Protein AF-A0A382N6I1-F1 (afdb_monomer_lite)

InterPro domains:
  IPR000821 Alanine racemase [PTHR30511] (2-61)
  IPR001608 Alanine racemase, N-terminal [PF01168] (2-60)
  IPR020622 Alanine racemase, pyridoxal-phosphate attachment site [PS00395] (22-32)
  IPR029066 PLP-binding barrel [G3DSA:3.20.20.10] (2-60)
  IPR029066 PLP-binding barrel [SSF51419] (2-60)

Radius of gyration: 11.35 Å; chains: 1; bounding box: 22×19×31 Å

Secondary structure (DSSP, 8-state):
-HHHHHHHHHHHHHHTTS---EE-HHHHHHT-HHHHHHHHHHTT---EE-SSHHHHHHTT-

Structure (mmCIF, N/CA/C/O backbone):
data_AF-A0A382N6I1-F1
#
_entry.id   AF-A0A382N6I1-F1
#
loop_
_atom_site.group_PDB
_atom_site.id
_atom_site.type_symbol
_atom_site.label_atom_id
_atom_site.label_alt_id
_atom_site.label_comp_id
_atom_site.label_asym_id
_atom_site.label_entity_id
_atom_site.label_seq_id
_atom_site.pdbx_PDB_ins_code
_atom_site.Cartn_x
_atom_site.Cartn_y
_atom_site.Cartn_z
_atom_site.occupancy
_atom_site.B_iso_or_equiv
_atom_site.auth_seq_id
_atom_site.auth_comp_id
_atom_site.auth_asym_id
_atom_site.auth_atom_id
_atom_site.pdbx_PDB_model_num
ATOM 1 N N . MET A 1 1 ? 14.354 -1.747 4.028 1.00 83.44 1 MET A N 1
ATOM 2 C CA . MET A 1 1 ? 12.951 -2.132 4.327 1.00 83.44 1 MET A CA 1
ATOM 3 C C . MET A 1 1 ? 12.503 -1.900 5.775 1.00 83.44 1 MET A C 1
ATOM 5 O O . MET A 1 1 ? 11.327 -1.621 5.972 1.00 83.44 1 MET A O 1
ATOM 9 N N . ALA A 1 2 ? 13.383 -1.940 6.789 1.00 89.38 2 ALA A N 1
ATOM 10 C CA . ALA A 1 2 ? 12.993 -1.656 8.182 1.00 89.38 2 ALA A CA 1
ATOM 11 C C . ALA A 1 2 ? 12.406 -0.241 8.393 1.00 89.38 2 ALA A C 1
ATOM 13 O O . ALA A 1 2 ? 11.383 -0.099 9.057 1.00 89.38 2 ALA A O 1
ATOM 14 N N . ALA A 1 3 ? 12.994 0.785 7.763 1.00 96.00 3 ALA A N 1
ATOM 15 C CA . ALA A 1 3 ? 12.513 2.167 7.860 1.00 96.00 3 ALA A CA 1
ATOM 16 C C . ALA A 1 3 ? 11.088 2.352 7.304 1.00 96.00 3 ALA A C 1
ATOM 18 O O . ALA A 1 3 ? 10.257 2.978 7.947 1.00 96.00 3 ALA A O 1
ATOM 19 N N . LEU A 1 4 ? 10.769 1.739 6.157 1.00 96.56 4 LEU A N 1
ATOM 20 C CA . LEU A 1 4 ? 9.424 1.779 5.569 1.00 96.56 4 LEU A CA 1
ATOM 21 C C . LEU A 1 4 ? 8.368 1.220 6.535 1.00 96.56 4 LEU A C 1
ATOM 23 O O . LEU A 1 4 ? 7.335 1.847 6.761 1.00 96.56 4 LEU A O 1
ATOM 27 N N . ARG A 1 5 ? 8.655 0.059 7.138 1.00 97.06 5 ARG A N 1
ATOM 28 C CA . ARG A 1 5 ? 7.790 -0.559 8.149 1.00 97.06 5 ARG A CA 1
ATOM 29 C C . ARG A 1 5 ? 7.605 0.360 9.353 1.00 97.06 5 ARG A C 1
ATOM 31 O O . ARG A 1 5 ? 6.473 0.568 9.774 1.00 97.06 5 ARG A O 1
ATOM 38 N N . ALA A 1 6 ? 8.696 0.899 9.896 1.00 97.69 6 ALA A N 1
ATOM 39 C CA . ALA A 1 6 ? 8.647 1.786 11.056 1.00 97.69 6 ALA A CA 1
ATOM 40 C C . ALA A 1 6 ? 7.801 3.036 10.772 1.00 97.69 6 ALA A C 1
ATOM 42 O O . ALA A 1 6 ? 6.897 3.347 11.543 1.00 97.69 6 ALA A O 1
ATOM 43 N N . ASN A 1 7 ? 8.021 3.682 9.625 1.00 97.69 7 ASN A N 1
ATOM 44 C CA . ASN A 1 7 ? 7.265 4.860 9.206 1.00 97.69 7 ASN A CA 1
ATOM 45 C C . ASN A 1 7 ? 5.768 4.553 9.088 1.00 97.69 7 ASN A C 1
ATOM 47 O O . ASN A 1 7 ? 4.946 5.289 9.628 1.00 97.69 7 ASN A O 1
ATOM 51 N N . TYR A 1 8 ? 5.409 3.439 8.443 1.00 97.94 8 TYR A N 1
ATOM 52 C CA . TYR A 1 8 ? 4.009 3.038 8.324 1.00 97.94 8 TYR A CA 1
ATOM 53 C C . TYR A 1 8 ? 3.362 2.768 9.690 1.00 97.94 8 TYR A C 1
ATOM 55 O O . TYR A 1 8 ? 2.251 3.228 9.936 1.00 97.94 8 TYR A O 1
ATOM 63 N N . GLN A 1 9 ? 4.052 2.074 10.603 1.00 97.56 9 GLN A N 1
ATOM 64 C CA . GLN A 1 9 ? 3.520 1.797 11.945 1.00 97.56 9 GLN A CA 1
ATOM 65 C C . GLN A 1 9 ? 3.317 3.071 12.774 1.00 97.56 9 GLN A C 1
ATOM 67 O O . GLN A 1 9 ? 2.328 3.169 13.498 1.00 97.56 9 GLN A O 1
ATOM 72 N N . ILE A 1 10 ? 4.215 4.056 12.654 1.00 98.25 10 ILE A N 1
ATOM 73 C CA . ILE A 1 10 ? 4.069 5.356 13.323 1.00 98.25 10 ILE A CA 1
ATOM 74 C C . ILE A 1 10 ? 2.787 6.047 12.852 1.00 98.25 10 ILE A C 1
ATOM 76 O O . ILE A 1 10 ? 1.969 6.431 13.685 1.00 98.25 10 ILE A O 1
ATOM 80 N N . ILE A 1 11 ? 2.586 6.154 11.535 1.00 97.88 11 ILE A N 1
ATOM 81 C CA . ILE A 1 11 ? 1.404 6.819 10.969 1.00 97.88 11 ILE A CA 1
ATOM 82 C C . ILE A 1 11 ? 0.136 6.045 11.333 1.00 97.88 11 ILE A C 1
ATOM 84 O O . ILE A 1 11 ? -0.816 6.640 11.826 1.00 97.88 11 ILE A O 1
ATOM 88 N N . LYS A 1 12 ? 0.140 4.715 11.168 1.00 97.75 12 LYS A N 1
ATOM 89 C CA . LYS A 1 12 ? -0.993 3.852 11.519 1.00 97.75 12 LYS A CA 1
ATOM 90 C C . LYS A 1 12 ? -1.435 4.069 12.966 1.00 97.75 12 LYS A C 1
ATOM 92 O O . LYS A 1 12 ? -2.615 4.293 13.195 1.00 97.75 12 LYS A O 1
ATOM 97 N N . LYS A 1 13 ? -0.495 4.074 13.916 1.00 97.62 13 LYS A N 1
ATOM 98 C CA . LYS A 1 13 ? -0.785 4.302 15.339 1.00 97.62 13 LYS A CA 1
ATOM 99 C C . LYS A 1 13 ? -1.349 5.700 15.611 1.00 97.62 13 LYS A C 1
ATOM 101 O O . LYS A 1 13 ? -2.173 5.859 16.502 1.00 97.62 13 LYS A O 1
ATOM 106 N N . GLN A 1 14 ? -0.904 6.716 14.873 1.00 98.12 14 GLN A N 1
ATOM 107 C CA . GLN A 1 14 ? -1.386 8.091 15.045 1.00 98.12 14 GLN A CA 1
ATOM 108 C C . GLN A 1 14 ? -2.828 8.286 14.573 1.00 98.12 14 GLN A C 1
ATOM 110 O O . GLN A 1 14 ? -3.515 9.158 15.098 1.00 98.12 14 GLN A O 1
ATOM 115 N N . VAL A 1 15 ? -3.274 7.502 13.589 1.00 97.38 15 VAL A N 1
ATOM 116 C CA . VAL A 1 15 ? -4.613 7.642 13.001 1.00 97.38 15 VAL A CA 1
ATOM 117 C C . VAL A 1 15 ? -5.633 6.652 13.565 1.00 97.38 15 VAL A C 1
ATOM 119 O O . VAL A 1 15 ? -6.792 6.699 13.163 1.00 97.38 15 VAL A O 1
ATOM 122 N N . GLU A 1 16 ? -5.244 5.768 14.492 1.00 94.81 16 GLU A N 1
ATOM 123 C CA . GLU A 1 16 ? -6.167 4.810 15.112 1.00 94.81 16 GLU A CA 1
ATOM 124 C C . GLU A 1 16 ? -7.397 5.514 15.727 1.00 9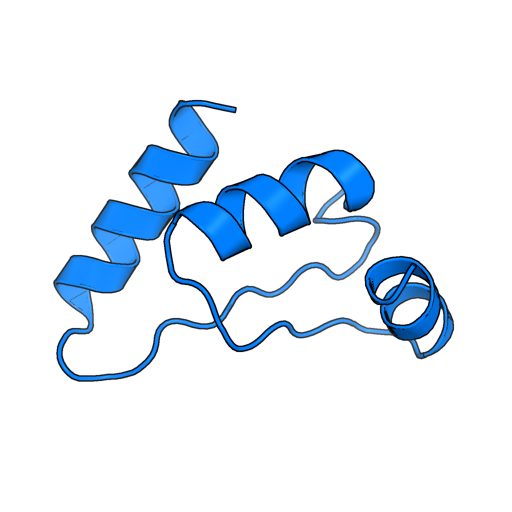4.81 16 GLU A C 1
ATOM 126 O O . GLU A 1 16 ? -7.257 6.552 16.377 1.00 94.81 16 GLU A O 1
ATOM 131 N N . PRO A 1 17 ? -8.616 4.964 15.544 1.00 95.19 17 PRO A N 1
ATOM 132 C CA . PRO A 1 17 ? -8.931 3.659 14.945 1.00 95.19 17 PRO A CA 1
ATOM 133 C C . PRO A 1 17 ? -9.147 3.684 13.415 1.00 95.19 17 PRO A C 1
ATOM 135 O O . PRO A 1 17 ? -9.642 2.706 12.855 1.00 95.19 17 PRO A O 1
ATOM 138 N N . VAL A 1 18 ? -8.829 4.787 12.732 1.00 97.50 18 VAL A N 1
ATOM 139 C CA . VAL A 1 18 ? -9.057 4.953 11.288 1.00 97.50 18 VAL A CA 1
ATOM 140 C C . VAL A 1 18 ? -8.053 4.129 10.477 1.00 97.50 18 VAL A C 1
ATOM 142 O O . VAL A 1 18 ? -6.896 3.952 10.859 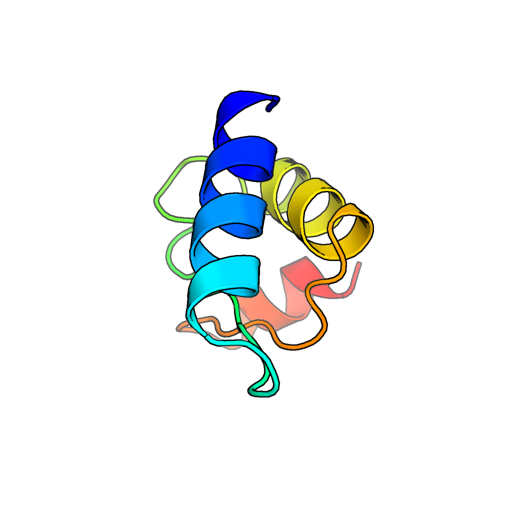1.00 97.50 18 VAL A O 1
ATOM 145 N N . GLU A 1 19 ? -8.490 3.609 9.330 1.00 96.62 19 GLU A N 1
ATOM 146 C CA . GLU A 1 19 ? -7.619 2.859 8.428 1.00 96.62 19 GLU A CA 1
ATOM 147 C C . GLU A 1 19 ? -6.541 3.753 7.789 1.00 96.62 19 GLU A C 1
ATOM 149 O O . GLU A 1 19 ? -6.837 4.778 7.176 1.00 96.62 19 GLU A O 1
ATOM 154 N N . CYS A 1 20 ? -5.281 3.310 7.859 1.00 97.94 20 CYS A N 1
ATOM 155 C CA . CYS A 1 20 ? -4.164 3.921 7.142 1.00 97.94 20 CYS A CA 1
ATOM 156 C C . CYS A 1 20 ? -3.882 3.180 5.823 1.00 97.94 20 CYS A C 1
ATOM 158 O O . CYS A 1 20 ? -3.321 2.075 5.822 1.00 97.94 20 CYS A O 1
ATOM 160 N N . ALA A 1 21 ? -4.213 3.818 4.701 1.00 97.75 21 ALA A N 1
ATOM 161 C CA . ALA A 1 21 ? -3.909 3.333 3.355 1.00 97.75 21 ALA A CA 1
ATOM 162 C C . ALA A 1 21 ? -2.490 3.720 2.893 1.00 97.75 21 ALA A C 1
ATOM 164 O O . ALA A 1 21 ? -1.855 4.605 3.469 1.00 97.75 21 ALA A O 1
ATOM 165 N N . ALA A 1 22 ? -2.001 3.078 1.829 1.00 97.62 22 ALA A N 1
ATOM 166 C CA . ALA A 1 22 ? -0.714 3.385 1.205 1.00 97.62 22 ALA A CA 1
ATOM 167 C C . ALA A 1 22 ? -0.873 3.795 -0.265 1.00 97.62 22 ALA A C 1
ATOM 169 O O . ALA A 1 22 ? -1.553 3.129 -1.041 1.00 97.62 22 ALA A O 1
ATOM 170 N N . VAL A 1 23 ? -0.205 4.875 -0.671 1.00 97.69 23 VAL A N 1
ATOM 171 C CA . VAL A 1 23 ? -0.177 5.338 -2.067 1.00 97.69 23 VAL A CA 1
ATOM 172 C C . VAL A 1 23 ? 1.140 4.897 -2.699 1.00 97.69 23 VAL A C 1
ATOM 174 O O . VAL A 1 23 ? 2.198 5.316 -2.245 1.00 97.69 23 VAL A O 1
ATOM 177 N N . LEU A 1 24 ? 1.077 4.067 -3.738 1.00 96.62 24 LEU A N 1
ATOM 178 C CA . LEU A 1 24 ? 2.224 3.409 -4.376 1.00 96.62 24 LEU A CA 1
ATOM 179 C C . LEU A 1 24 ? 2.395 3.771 -5.861 1.00 96.62 24 LEU A C 1
ATOM 181 O O . LEU A 1 24 ? 3.023 3.027 -6.610 1.00 96.62 24 LEU A O 1
ATOM 185 N N . LYS A 1 25 ? 1.846 4.912 -6.294 1.00 95.31 25 LYS A N 1
ATOM 186 C CA . LYS A 1 25 ? 2.038 5.437 -7.656 1.00 95.31 25 LYS A CA 1
ATOM 187 C C . LYS A 1 25 ? 3.522 5.607 -8.013 1.00 95.31 25 LYS A C 1
ATOM 189 O O . LYS A 1 25 ? 4.353 5.818 -7.127 1.00 95.31 25 LYS A O 1
ATOM 194 N 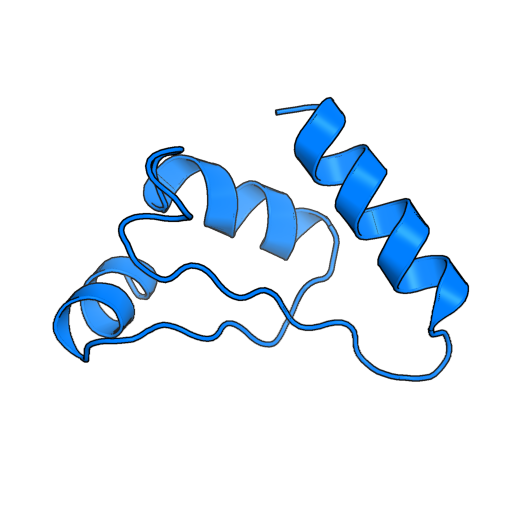N . ALA A 1 26 ? 3.815 5.594 -9.311 1.00 95.75 26 ALA A N 1
ATOM 195 C CA . ALA A 1 26 ? 5.152 5.729 -9.877 1.00 95.75 26 ALA A CA 1
ATOM 196 C C . ALA A 1 26 ? 6.145 4.725 -9.266 1.00 95.75 26 ALA A C 1
ATOM 198 O O . ALA A 1 26 ? 7.189 5.116 -8.749 1.00 95.75 26 ALA A O 1
ATOM 199 N N . ASP A 1 27 ? 5.781 3.438 -9.273 1.00 94.62 27 ASP A N 1
ATOM 200 C CA . ASP A 1 27 ? 6.602 2.346 -8.725 1.00 94.62 27 ASP A CA 1
ATOM 201 C C . ASP A 1 27 ? 6.993 2.562 -7.245 1.00 94.62 27 ASP A C 1
ATOM 203 O O . ASP A 1 27 ? 8.160 2.505 -6.854 1.00 94.62 27 ASP A O 1
ATOM 207 N N . ALA A 1 28 ? 5.997 2.884 -6.411 1.00 94.94 28 ALA A N 1
ATOM 208 C CA . ALA A 1 28 ? 6.191 3.276 -5.015 1.00 94.94 28 ALA A CA 1
ATOM 209 C C . ALA A 1 28 ? 7.190 4.437 -4.844 1.00 94.94 28 ALA A C 1
ATOM 211 O O . ALA A 1 28 ? 8.103 4.369 -4.019 1.00 94.94 28 ALA A O 1
ATOM 212 N N . TYR A 1 29 ? 7.006 5.510 -5.620 1.00 95.25 29 TYR A N 1
ATOM 213 C CA . TYR A 1 29 ? 7.924 6.655 -5.677 1.00 95.25 29 TYR A CA 1
ATOM 214 C C . TYR A 1 29 ? 9.364 6.266 -6.068 1.00 95.25 29 TYR A C 1
ATOM 216 O O . TYR A 1 29 ? 10.328 6.834 -5.555 1.00 95.25 29 TYR A O 1
ATOM 224 N N . GLY A 1 30 ? 9.512 5.290 -6.969 1.00 95.44 30 GLY A N 1
ATOM 225 C CA . GLY A 1 30 ? 10.801 4.788 -7.455 1.00 95.44 30 GLY A CA 1
ATOM 226 C C . GLY A 1 30 ? 11.539 3.852 -6.492 1.00 95.44 30 GLY A C 1
ATOM 227 O O . GLY A 1 30 ? 12.719 3.577 -6.696 1.00 95.44 30 GLY A O 1
ATOM 228 N N . LEU A 1 31 ? 10.878 3.374 -5.432 1.00 94.69 31 LEU A N 1
ATOM 229 C CA . LEU A 1 31 ? 11.458 2.436 -4.461 1.00 94.69 31 LEU A CA 1
ATOM 230 C C . LEU A 1 31 ? 11.243 0.961 -4.831 1.00 94.69 31 LEU A C 1
ATOM 232 O O . LEU A 1 31 ? 11.770 0.084 -4.143 1.00 94.69 31 LEU A O 1
ATOM 236 N N . GLY A 1 32 ? 10.474 0.678 -5.884 1.00 94.69 32 GLY A N 1
ATOM 237 C CA . GLY A 1 32 ? 10.151 -0.677 -6.312 1.00 94.69 32 GLY A CA 1
ATOM 238 C C . GLY A 1 32 ? 8.914 -1.221 -5.605 1.00 94.69 32 GLY A C 1
ATOM 239 O O . GLY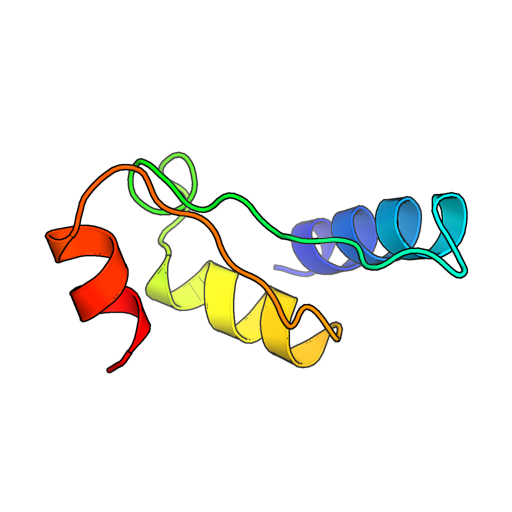 A 1 32 ? 8.973 -1.721 -4.476 1.00 94.69 32 GLY A O 1
ATOM 240 N N . VAL A 1 33 ? 7.777 -1.196 -6.294 1.00 94.94 33 VAL A N 1
ATOM 241 C CA . VAL A 1 33 ? 6.473 -1.590 -5.751 1.00 94.94 33 VAL A CA 1
ATOM 242 C C . VAL A 1 33 ? 6.432 -3.060 -5.324 1.00 94.94 33 VAL A C 1
ATOM 244 O O . VAL A 1 33 ? 5.854 -3.377 -4.285 1.00 94.94 33 VAL A O 1
ATOM 247 N N . VAL A 1 34 ? 7.133 -3.936 -6.051 1.00 93.31 34 VAL A N 1
ATOM 248 C CA . VAL A 1 34 ? 7.229 -5.382 -5.773 1.00 93.31 34 VAL A CA 1
ATOM 249 C C . VAL A 1 34 ? 7.854 -5.660 -4.401 1.00 93.31 34 VAL A C 1
ATOM 251 O O . VAL A 1 34 ? 7.504 -6.635 -3.745 1.00 93.31 34 VAL A O 1
ATOM 254 N N . GLN A 1 35 ? 8.752 -4.792 -3.927 1.00 94.38 35 GLN A N 1
ATOM 255 C CA . GLN A 1 35 ? 9.361 -4.929 -2.601 1.00 94.38 35 GLN A CA 1
ATOM 256 C C . GLN A 1 35 ? 8.577 -4.167 -1.526 1.00 94.38 35 GLN A C 1
ATOM 258 O O . GLN A 1 35 ? 8.457 -4.630 -0.391 1.00 94.38 35 GLN A O 1
ATOM 263 N N . VAL A 1 36 ? 8.037 -2.996 -1.873 1.00 96.44 36 VAL A N 1
ATOM 264 C CA . VAL A 1 36 ? 7.341 -2.101 -0.937 1.00 96.44 36 VAL A CA 1
ATOM 265 C C . VAL A 1 36 ? 5.973 -2.652 -0.527 1.00 96.44 36 VAL A C 1
ATOM 267 O O . VAL A 1 36 ? 5.654 -2.661 0.666 1.00 96.44 36 VAL A O 1
ATOM 270 N N . ALA A 1 37 ? 5.169 -3.132 -1.479 1.00 96.12 37 ALA A N 1
ATOM 271 C CA . ALA A 1 37 ? 3.800 -3.570 -1.213 1.00 96.12 37 ALA A CA 1
ATOM 272 C C . ALA A 1 37 ? 3.721 -4.739 -0.209 1.00 96.12 37 ALA A C 1
ATOM 274 O O . ALA A 1 37 ? 2.983 -4.602 0.772 1.00 96.12 37 ALA A O 1
ATOM 275 N N . PRO A 1 38 ? 4.523 -5.823 -0.326 1.00 95.75 38 PRO A N 1
ATOM 276 C CA . PRO A 1 38 ? 4.514 -6.905 0.661 1.00 95.75 38 PRO A CA 1
ATOM 277 C C . PRO A 1 38 ? 4.904 -6.448 2.071 1.00 95.75 38 PRO A C 1
ATOM 279 O O . PRO A 1 38 ? 4.338 -6.917 3.057 1.00 95.75 38 PRO A O 1
ATOM 282 N N . VAL A 1 39 ? 5.844 -5.502 2.194 1.00 96.88 39 VAL A N 1
ATOM 283 C CA . VAL A 1 39 ? 6.272 -4.970 3.499 1.00 96.88 39 VAL A CA 1
ATOM 284 C C . VAL A 1 39 ? 5.136 -4.208 4.182 1.00 96.88 39 VAL A C 1
ATOM 286 O O . VAL A 1 39 ? 4.935 -4.362 5.391 1.00 96.88 39 VAL A O 1
ATOM 289 N N . LEU A 1 40 ? 4.383 -3.406 3.429 1.00 97.00 40 LEU A N 1
ATOM 290 C CA . LEU A 1 40 ? 3.238 -2.655 3.946 1.00 97.00 40 LEU A CA 1
ATOM 291 C C . LEU A 1 40 ? 2.046 -3.569 4.249 1.00 97.00 40 LEU A C 1
ATOM 293 O O . LEU A 1 40 ? 1.432 -3.428 5.307 1.00 97.00 40 LEU A O 1
ATOM 297 N N . ALA A 1 41 ? 1.775 -4.557 3.392 1.00 96.44 41 ALA A N 1
ATOM 298 C CA . ALA A 1 41 ? 0.750 -5.572 3.630 1.00 96.44 41 ALA A CA 1
ATOM 299 C C . ALA A 1 41 ? 1.036 -6.366 4.917 1.00 96.44 41 ALA A C 1
ATOM 301 O O . ALA A 1 41 ? 0.180 -6.457 5.796 1.00 96.44 41 ALA A O 1
ATOM 302 N N . ALA A 1 42 ? 2.278 -6.832 5.105 1.00 96.62 42 ALA A N 1
ATOM 303 C CA . ALA A 1 42 ? 2.715 -7.506 6.332 1.00 96.62 42 ALA A CA 1
ATOM 304 C C . ALA A 1 42 ? 2.673 -6.598 7.577 1.00 96.62 42 ALA A C 1
ATOM 306 O O . ALA A 1 42 ? 2.637 -7.083 8.706 1.00 96.62 42 ALA A O 1
ATOM 307 N N . SER A 1 43 ? 2.667 -5.277 7.386 1.00 96.25 43 SER A N 1
ATOM 308 C CA . SER A 1 43 ? 2.508 -4.282 8.456 1.00 96.25 43 SER A CA 1
ATOM 309 C C . SER A 1 43 ? 1.032 -3.988 8.784 1.00 96.25 43 SER A C 1
ATOM 311 O O . SER A 1 43 ? 0.728 -3.234 9.715 1.00 96.25 43 SER A O 1
ATOM 313 N N . GLY A 1 44 ? 0.105 -4.615 8.055 1.00 95.81 44 GLY A N 1
ATOM 314 C CA . GLY A 1 44 ? -1.337 -4.512 8.241 1.00 95.81 44 GLY A CA 1
ATOM 315 C C . GLY A 1 44 ? -2.024 -3.473 7.356 1.00 95.81 44 GLY A C 1
ATOM 316 O O . GLY A 1 44 ? -3.168 -3.134 7.651 1.00 95.81 44 GLY A O 1
ATOM 317 N N . CYS A 1 45 ? -1.364 -2.967 6.309 1.00 97.19 45 CYS A N 1
ATOM 318 C CA . CYS A 1 45 ? -2.015 -2.136 5.297 1.00 97.19 45 CYS A CA 1
ATOM 319 C C . CYS A 1 45 ? -2.950 -2.987 4.433 1.00 97.19 45 CYS A C 1
ATOM 321 O O . CYS A 1 45 ? -2.553 -4.053 3.960 1.00 97.19 45 CYS A O 1
ATOM 323 N N . ARG A 1 46 ? -4.191 -2.526 4.247 1.00 95.75 46 ARG A N 1
ATOM 324 C CA . ARG A 1 46 ? -5.230 -3.252 3.497 1.00 95.75 46 ARG A CA 1
ATOM 325 C C . ARG A 1 46 ? -5.649 -2.534 2.219 1.00 95.75 46 ARG A C 1
ATOM 327 O O . ARG A 1 46 ? -5.997 -3.197 1.247 1.00 95.75 46 ARG A O 1
ATOM 334 N N . THR A 1 47 ? -5.555 -1.207 2.205 1.00 97.25 47 THR A N 1
ATOM 335 C CA . THR A 1 47 ? -5.924 -0.377 1.057 1.00 97.25 47 THR A CA 1
ATOM 336 C C . THR A 1 47 ? -4.691 0.237 0.398 1.00 97.25 47 THR A C 1
ATOM 338 O O . THR A 1 47 ? -3.897 0.923 1.046 1.00 97.25 47 THR A O 1
ATOM 341 N N . PHE A 1 48 ? -4.565 0.024 -0.914 1.00 97.31 48 PHE A N 1
ATOM 342 C CA . PHE A 1 48 ? -3.481 0.543 -1.745 1.00 97.31 48 PHE A CA 1
ATOM 343 C C . PHE A 1 48 ? -4.035 1.398 -2.887 1.00 97.31 48 PHE A C 1
ATOM 345 O O . PHE A 1 48 ? -4.985 0.999 -3.559 1.00 97.31 48 PHE A O 1
ATOM 352 N N . PHE A 1 49 ? -3.409 2.547 -3.135 1.00 97.81 49 PHE A N 1
ATOM 353 C CA . PHE A 1 49 ? -3.748 3.449 -4.234 1.00 97.81 49 PHE A CA 1
ATOM 354 C C . PHE A 1 49 ? -2.593 3.559 -5.229 1.00 97.81 49 PHE A C 1
ATOM 356 O O . PHE A 1 49 ? -1.436 3.696 -4.838 1.00 97.81 49 PHE A O 1
ATOM 363 N N . VAL A 1 50 ? -2.919 3.569 -6.517 1.00 97.31 50 VAL A N 1
ATOM 364 C CA . VAL A 1 50 ? -1.990 3.769 -7.640 1.00 97.31 50 VAL A CA 1
ATOM 365 C C . VAL A 1 50 ? -2.544 4.830 -8.587 1.00 97.31 50 VAL A C 1
ATOM 367 O O . VAL A 1 50 ? -3.714 5.194 -8.477 1.00 97.31 50 VAL A O 1
ATOM 370 N N . ALA A 1 51 ? -1.718 5.350 -9.496 1.00 96.88 51 ALA A N 1
ATOM 371 C CA . ALA A 1 51 ? -2.158 6.357 -10.458 1.00 96.88 51 ALA A CA 1
ATOM 372 C C . ALA A 1 51 ? -2.770 5.722 -11.713 1.00 96.88 51 ALA A C 1
ATOM 374 O O . ALA A 1 51 ? -3.758 6.234 -12.241 1.00 96.88 51 ALA A O 1
ATOM 375 N N . HIS A 1 52 ? -2.200 4.613 -12.187 1.00 95.50 52 HIS A N 1
ATOM 376 C CA . HIS A 1 52 ? -2.602 3.981 -13.4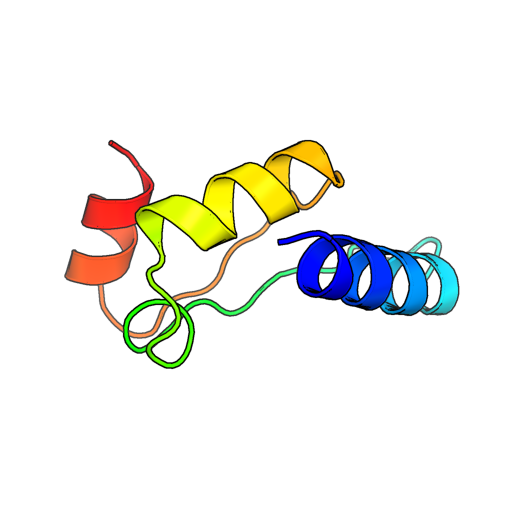42 1.00 95.50 52 HIS A CA 1
ATOM 377 C C . HIS A 1 52 ? -3.037 2.525 -13.261 1.00 95.50 52 HIS A C 1
ATOM 379 O O . HIS A 1 52 ? -2.568 1.809 -12.378 1.00 95.50 52 HIS A O 1
ATOM 385 N N . LEU A 1 53 ? -3.917 2.057 -14.154 1.00 94.94 53 LEU A N 1
ATOM 386 C CA . LEU A 1 53 ? -4.422 0.681 -14.140 1.00 94.94 53 LEU A CA 1
ATOM 387 C C . LEU A 1 53 ? -3.294 -0.356 -14.253 1.00 94.94 53 LEU A C 1
ATOM 389 O O . LEU A 1 53 ? -3.342 -1.375 -13.573 1.00 94.94 53 LEU A O 1
ATOM 393 N N . CYS A 1 54 ? -2.271 -0.093 -15.071 1.00 93.06 54 CYS A N 1
ATOM 394 C CA . CYS A 1 54 ? -1.126 -0.993 -15.232 1.00 93.06 54 CYS A CA 1
ATOM 395 C C . CYS A 1 54 ? -0.364 -1.223 -13.917 1.00 93.06 54 CYS A C 1
ATOM 397 O O . CYS A 1 54 ? 0.008 -2.355 -13.625 1.00 93.06 54 CYS A O 1
ATOM 399 N N . GLU A 1 55 ? -0.207 -0.189 -13.088 1.00 92.94 55 GLU A N 1
ATOM 400 C CA . GLU A 1 55 ? 0.391 -0.309 -11.752 1.00 92.94 55 GLU A CA 1
ATOM 401 C C . GLU A 1 55 ? -0.489 -1.175 -10.840 1.00 92.94 55 GLU A C 1
ATOM 403 O O . GLU A 1 55 ? 0.007 -2.009 -10.087 1.00 92.94 55 GLU A O 1
ATOM 408 N N . GLY A 1 56 ? -1.812 -1.016 -10.945 1.00 92.62 56 GLY A N 1
ATOM 409 C CA . GLY A 1 56 ? -2.781 -1.811 -10.193 1.00 92.62 56 GLY A CA 1
ATOM 410 C C . GLY A 1 56 ? -2.802 -3.284 -10.605 1.00 92.62 56 GLY A C 1
ATOM 411 O O . GLY A 1 56 ? -2.967 -4.148 -9.750 1.00 92.62 56 GLY A O 1
ATOM 412 N N . ILE A 1 57 ? -2.608 -3.578 -11.892 1.00 92.56 57 ILE A N 1
ATOM 413 C CA . ILE A 1 57 ? -2.431 -4.948 -12.392 1.00 92.56 57 ILE A CA 1
ATOM 414 C C . ILE A 1 57 ? -1.116 -5.523 -11.857 1.00 92.56 57 ILE A C 1
ATOM 416 O O . ILE A 1 57 ? -1.123 -6.612 -11.292 1.00 92.56 57 ILE A O 1
ATOM 420 N N . GLY A 1 58 ? -0.014 -4.771 -11.954 1.00 88.38 58 GLY A N 1
ATOM 421 C CA . GLY A 1 58 ? 1.297 -5.194 -11.451 1.00 88.38 58 GLY A CA 1
ATOM 422 C C . GLY A 1 58 ? 1.319 -5.495 -9.948 1.00 88.38 58 GLY A C 1
ATOM 423 O O . GLY A 1 58 ? 2.072 -6.354 -9.514 1.00 88.38 58 GLY A O 1
ATOM 424 N N . LEU A 1 59 ? 0.460 -4.842 -9.163 1.00 89.38 59 LEU A N 1
ATOM 425 C CA . LEU A 1 59 ? 0.299 -5.088 -7.725 1.00 89.38 59 LEU A CA 1
ATOM 426 C C . LEU A 1 59 ? -0.463 -6.373 -7.363 1.00 89.38 59 LEU A C 1
ATOM 428 O O . LEU A 1 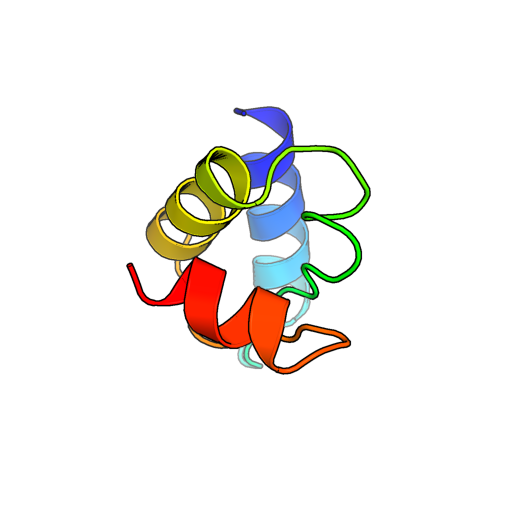59 ? -0.443 -6.769 -6.199 1.00 89.38 59 LEU A O 1
ATOM 432 N N . ARG A 1 60 ? -1.206 -6.974 -8.299 1.00 85.38 60 ARG A N 1
ATOM 433 C CA . ARG A 1 60 ? -2.066 -8.145 -8.036 1.00 85.38 60 ARG A CA 1
ATOM 434 C C . ARG A 1 60 ? -1.390 -9.488 -8.320 1.00 85.38 60 ARG A C 1
ATOM 436 O O . ARG A 1 60 ? -2.007 -10.516 -8.040 1.00 85.38 60 ARG A O 1
ATOM 443 N N . HIS A 1 61 ? -0.189 -9.473 -8.888 1.00 67.12 61 HIS A N 1
ATOM 444 C CA . HIS A 1 61 ? 0.612 -10.651 -9.221 1.00 67.12 61 HIS A CA 1
ATOM 445 C C . HIS A 1 61 ? 1.737 -10.841 -8.205 1.00 67.12 61 HIS A C 1
ATOM 447 O O . HIS A 1 61 ? 2.040 -12.017 -7.912 1.00 67.12 61 HIS A O 1
#

Foldseek 3Di:
DVVLLVVLLVVPVVPPPDADAEECEPCNVPPHVVVNVVSVVVSVHDHYHYDDVVVVVVNVD

Sequence (61 aa):
MAALRANYQIIKKQVEPVECAAVLKADAYGLGVVQVAPVLAASGCRTFFVAHLCEGIGLRH

pLDDT: mean 94.98, std 4.64, range [67.12, 98.25]

Organism: NCBI:txid408172